Protein AF-A0A2A3D720-F1 (afdb_monomer)

Solvent-accessible surface area (backbone atoms only — not comparable to full-atom values): 7677 Å² total; per-residue (Å²): 139,85,83,85,81,84,77,84,79,76,81,73,60,73,82,76,40,68,69,59,56,53,52,53,55,44,66,67,45,47,62,57,52,51,52,51,52,51,49,52,52,55,47,49,53,54,50,52,33,54,51,50,52,52,50,52,52,51,53,37,53,59,48,27,68,76,34,93,46,74,70,48,18,47,52,46,32,51,52,49,52,74,70,57,49,86,75,43,95,71,57,60,73,92,78,61,84,85,80,89,73,80,80,64,95,80,59,102,60,80,95,72,92,82,88,79,88,77,135

pLDDT: mean 72.89, std 16.06, range [38.62, 97.94]

Sequence (119 aa):
MLKNRNFPAPWFRFRADAAGTSAVEFAMLAPIFMLLLLAMVAYGIYFGASHSVQQIAADAARTAIAGLNQTERQALVTDFISHDVAGYAFVDPNKLTVDAKDSTASDRSPPGFRLTPVP

Radius of gyration: 31.66 Å; Cα contacts (8 Å, |Δi|>4): 35; chains: 1; bounding box: 64×27×103 Å

Foldseek 3Di:
DDDDDDDDDPVPPLVPDVVNVVVVVCVVCVVVVVVVVVVVVVVCLVVLQVVLVVVLVVVLVVQLVPAPDPVSSVVRSVVCLVPPVVPRPRDDSVPDDDDDDDPPPPDPDPDDDDDDDDD

Structure (mmCIF, N/CA/C/O backbone):
data_AF-A0A2A3D720-F1
#
_entry.id   AF-A0A2A3D720-F1
#
loop_
_atom_site.group_PDB
_atom_site.id
_atom_site.type_symbol
_atom_site.label_atom_id
_atom_site.label_alt_id
_atom_site.label_comp_id
_atom_site.label_asym_id
_atom_site.label_entity_id
_atom_site.label_seq_id
_atom_site.pdbx_PDB_ins_code
_atom_site.Cartn_x
_atom_site.Cartn_y
_atom_site.Cartn_z
_atom_site.occupancy
_atom_site.B_iso_or_equiv
_atom_site.auth_seq_id
_atom_site.auth_comp_id
_atom_site.auth_asym_id
_atom_site.auth_atom_id
_a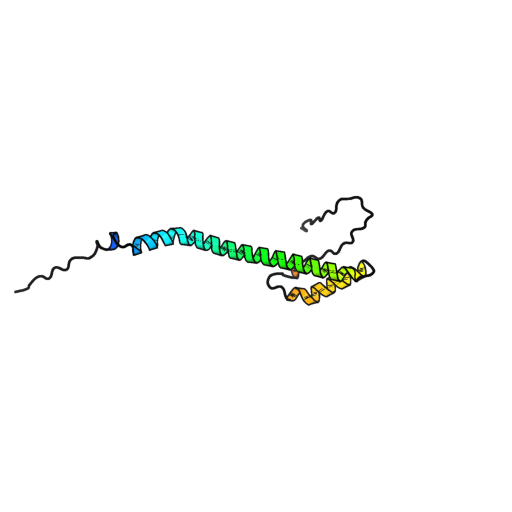tom_site.pdbx_PDB_model_num
ATOM 1 N N . MET A 1 1 ? 40.551 -14.822 -65.942 1.00 42.19 1 MET A N 1
ATOM 2 C CA . MET A 1 1 ? 40.537 -13.383 -65.596 1.00 42.19 1 MET A CA 1
ATOM 3 C C . MET A 1 1 ? 39.59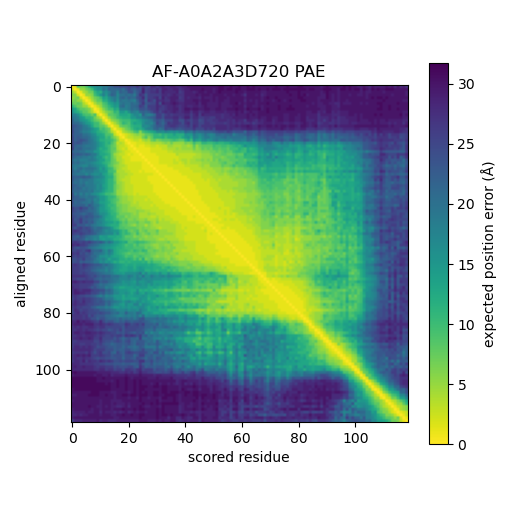2 -13.189 -64.411 1.00 42.19 1 MET A C 1
ATOM 5 O O . MET A 1 1 ? 38.393 -13.073 -64.614 1.00 42.19 1 MET A O 1
ATOM 9 N N . LEU A 1 2 ? 40.100 -13.284 -63.176 1.00 53.75 2 LEU A N 1
ATOM 10 C CA . LEU A 1 2 ? 39.299 -13.191 -61.945 1.00 53.75 2 LEU A CA 1
ATOM 11 C C . LEU A 1 2 ? 39.540 -11.818 -61.305 1.00 53.75 2 LEU A C 1
ATOM 13 O O . LEU A 1 2 ? 40.660 -11.506 -60.910 1.00 53.75 2 LEU A O 1
ATOM 17 N N . LYS A 1 3 ? 38.502 -10.974 -61.267 1.00 63.47 3 LYS A N 1
ATOM 18 C CA . LYS A 1 3 ? 38.553 -9.620 -60.701 1.00 63.47 3 LYS A CA 1
ATOM 19 C C . LYS A 1 3 ? 38.199 -9.679 -59.213 1.00 63.47 3 LYS A C 1
ATOM 21 O O . LYS A 1 3 ? 37.064 -9.975 -58.848 1.00 63.47 3 LYS A O 1
ATOM 26 N N . ASN A 1 4 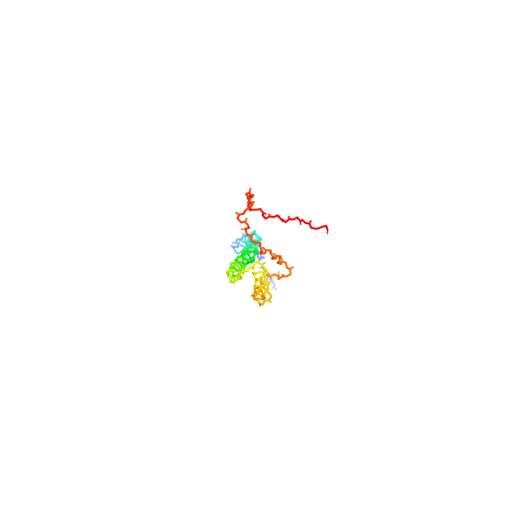? 39.204 -9.414 -58.386 1.00 63.09 4 ASN A N 1
ATOM 27 C CA . ASN A 1 4 ? 39.170 -9.385 -56.926 1.00 63.09 4 ASN A CA 1
ATOM 28 C C . ASN A 1 4 ? 38.125 -8.368 -56.419 1.00 63.09 4 ASN A C 1
ATOM 30 O O . ASN A 1 4 ? 38.238 -7.174 -56.707 1.00 63.09 4 ASN A O 1
ATOM 34 N N . ARG A 1 5 ? 37.104 -8.815 -55.677 1.00 68.06 5 ARG A N 1
ATOM 35 C CA . ARG A 1 5 ? 36.146 -7.929 -54.990 1.00 68.06 5 ARG A CA 1
ATOM 36 C C . ARG A 1 5 ? 36.661 -7.668 -53.574 1.00 68.06 5 ARG A C 1
ATOM 38 O O . ARG A 1 5 ? 36.549 -8.534 -52.715 1.00 68.06 5 ARG A O 1
ATOM 45 N N . ASN A 1 6 ? 37.217 -6.482 -53.337 1.00 64.75 6 ASN A N 1
ATOM 46 C CA . ASN A 1 6 ? 37.575 -6.027 -51.993 1.00 64.75 6 ASN A CA 1
ATOM 47 C C . ASN A 1 6 ? 36.313 -5.495 -51.296 1.00 64.75 6 ASN A C 1
ATOM 49 O O . ASN A 1 6 ? 35.791 -4.451 -51.683 1.00 64.75 6 ASN A O 1
ATOM 53 N N . PHE A 1 7 ? 35.825 -6.204 -50.279 1.00 67.06 7 PHE A N 1
ATOM 54 C CA . PHE A 1 7 ? 34.801 -5.696 -49.365 1.00 67.06 7 PHE A CA 1
ATOM 55 C C . PHE A 1 7 ? 35.493 -4.970 -48.199 1.00 67.06 7 PHE A C 1
ATOM 57 O O . PHE A 1 7 ? 36.244 -5.617 -47.467 1.00 67.06 7 PHE A O 1
ATOM 64 N N . PRO A 1 8 ? 35.293 -3.654 -47.997 1.00 63.41 8 PRO A N 1
ATOM 65 C CA . PRO A 1 8 ? 35.810 -2.983 -46.810 1.00 63.41 8 PRO A CA 1
ATOM 66 C C . PRO A 1 8 ? 34.986 -3.391 -45.577 1.00 63.41 8 PRO A C 1
ATOM 68 O O . PRO A 1 8 ? 33.763 -3.258 -45.561 1.00 63.41 8 PRO A O 1
ATOM 71 N N . ALA A 1 9 ? 35.657 -3.898 -44.541 1.00 66.88 9 ALA A N 1
ATOM 72 C CA . ALA A 1 9 ? 35.046 -4.265 -43.264 1.00 66.88 9 ALA A CA 1
ATOM 73 C C . ALA A 1 9 ? 34.481 -3.021 -42.534 1.00 66.88 9 ALA A C 1
ATOM 75 O O . ALA A 1 9 ? 35.196 -2.025 -42.398 1.00 66.88 9 ALA A O 1
ATOM 76 N N . PRO A 1 10 ? 33.237 -3.044 -42.008 1.00 60.34 10 PRO A N 1
ATOM 77 C CA . PRO A 1 10 ? 32.578 -1.863 -41.442 1.00 60.34 10 PRO A CA 1
ATOM 78 C C . PRO A 1 10 ? 32.868 -1.665 -39.943 1.00 60.34 10 PRO A C 1
ATOM 80 O O . PRO A 1 10 ? 32.024 -1.168 -39.200 1.00 60.34 10 PRO A O 1
ATOM 83 N N . TRP A 1 11 ? 34.050 -2.053 -39.461 1.00 59.91 11 TRP A N 1
ATOM 84 C CA . TRP A 1 11 ? 34.337 -2.117 -38.018 1.00 59.91 11 TRP A CA 1
ATOM 85 C C . TRP A 1 11 ? 34.514 -0.745 -37.342 1.00 59.91 11 TRP A C 1
ATOM 87 O O . TRP A 1 11 ? 34.547 -0.663 -36.120 1.00 59.91 11 TRP A O 1
ATOM 97 N N . PHE A 1 12 ? 34.560 0.348 -38.110 1.00 57.91 12 PHE A N 1
ATOM 98 C CA . PHE A 1 12 ? 34.714 1.708 -37.576 1.00 57.91 12 PHE A CA 1
ATOM 99 C C . PHE A 1 12 ? 33.402 2.483 -37.374 1.00 57.91 12 PHE A C 1
ATOM 101 O O . PHE A 1 12 ? 33.440 3.572 -36.803 1.00 57.91 12 PHE A O 1
ATOM 108 N N . ARG A 1 13 ? 32.236 1.955 -37.783 1.00 57.41 13 ARG A N 1
ATOM 109 C CA . ARG A 1 13 ? 30.962 2.699 -37.660 1.00 57.41 13 ARG A CA 1
ATOM 110 C C . ARG A 1 13 ? 30.363 2.705 -36.249 1.00 57.41 13 ARG A C 1
ATOM 112 O O . ARG A 1 13 ? 29.575 3.589 -35.954 1.00 57.41 13 ARG A O 1
ATOM 119 N N . PHE A 1 14 ? 30.803 1.816 -35.357 1.00 58.50 14 PHE A N 1
ATOM 120 C CA . PHE A 1 14 ? 30.322 1.773 -33.968 1.00 58.50 14 PHE A CA 1
ATOM 121 C C . PHE A 1 14 ? 30.811 2.936 -33.089 1.00 58.50 14 PHE A C 1
ATOM 123 O O . PHE A 1 14 ? 30.219 3.203 -32.052 1.00 58.50 14 PHE A O 1
ATOM 130 N N . ARG A 1 15 ? 31.882 3.647 -33.474 1.00 59.06 15 ARG A N 1
ATOM 131 C CA . ARG A 1 15 ? 32.485 4.704 -32.635 1.00 59.06 15 ARG A CA 1
ATOM 132 C C . ARG A 1 15 ? 31.836 6.086 -32.772 1.00 59.06 15 ARG A C 1
ATOM 134 O O . ARG A 1 15 ? 32.193 6.972 -32.006 1.00 59.06 15 ARG A O 1
ATOM 141 N N . ALA A 1 16 ? 30.934 6.280 -33.732 1.00 61.88 16 ALA A N 1
ATOM 142 C CA . ALA A 1 16 ? 30.306 7.576 -34.019 1.00 61.88 16 ALA A CA 1
ATOM 143 C C . ALA A 1 16 ? 28.771 7.539 -33.917 1.00 61.88 16 ALA A C 1
ATOM 145 O O . ALA A 1 16 ? 28.105 8.474 -34.355 1.00 61.88 16 ALA A O 1
ATOM 146 N N . ASP A 1 17 ? 28.211 6.450 -33.387 1.00 69.25 17 ASP A N 1
ATOM 147 C CA . ASP A 1 17 ? 26.771 6.223 -33.384 1.00 69.25 17 ASP A CA 1
ATOM 148 C C . ASP A 1 17 ? 26.142 6.749 -32.087 1.00 69.25 17 ASP A C 1
ATOM 150 O O . ASP A 1 17 ? 26.400 6.228 -31.000 1.00 69.25 17 ASP A O 1
ATOM 154 N N . ALA A 1 18 ? 25.310 7.790 -32.193 1.00 70.62 18 ALA A N 1
ATOM 155 C CA . ALA A 1 18 ? 24.655 8.434 -31.049 1.00 70.62 18 ALA A CA 1
ATOM 156 C C . ALA A 1 18 ? 23.785 7.454 -30.240 1.00 70.62 18 ALA A C 1
ATOM 158 O O . ALA A 1 18 ? 23.683 7.571 -29.020 1.00 70.62 18 ALA A O 1
ATOM 159 N N . ALA A 1 19 ? 23.229 6.436 -30.906 1.00 73.69 19 ALA A N 1
ATOM 160 C CA . ALA A 1 19 ? 22.464 5.371 -30.264 1.00 73.69 19 ALA A CA 1
ATOM 161 C C . ALA A 1 19 ? 23.302 4.554 -29.260 1.00 73.69 19 ALA A C 1
ATOM 163 O O . ALA A 1 19 ? 22.781 4.130 -28.228 1.00 73.69 19 ALA A O 1
ATOM 164 N N . GLY A 1 20 ? 24.601 4.362 -29.527 1.00 77.31 20 GLY A N 1
ATOM 165 C CA . GLY A 1 20 ? 25.512 3.666 -28.615 1.00 77.31 20 GLY A CA 1
ATOM 166 C C . GLY A 1 20 ? 25.783 4.466 -27.340 1.00 77.31 20 GLY A C 1
ATOM 167 O O . GLY A 1 20 ? 25.784 3.902 -26.249 1.00 77.31 20 GLY A O 1
ATOM 168 N N . THR A 1 21 ? 25.935 5.786 -27.463 1.00 84.69 21 THR A N 1
ATOM 169 C CA . THR A 1 21 ? 26.118 6.691 -26.318 1.00 84.69 21 THR A CA 1
ATOM 170 C C . THR A 1 21 ? 24.880 6.717 -25.421 1.00 84.69 21 THR A C 1
ATOM 172 O O . THR A 1 21 ? 25.002 6.501 -24.215 1.00 84.69 21 THR A O 1
ATOM 175 N N . SER A 1 22 ? 23.680 6.864 -25.996 1.00 84.62 22 SER A N 1
ATOM 176 C CA . SER A 1 22 ? 22.432 6.871 -25.218 1.00 84.62 22 SER A CA 1
ATOM 177 C C . SER A 1 22 ? 22.153 5.541 -24.507 1.00 84.62 22 SER A C 1
ATOM 179 O O . SER A 1 22 ? 21.599 5.536 -23.409 1.00 84.62 22 SER A O 1
ATOM 181 N N . ALA A 1 23 ? 22.563 4.404 -25.084 1.00 88.25 23 ALA A N 1
ATOM 182 C CA . ALA A 1 23 ? 22.432 3.100 -24.430 1.00 88.25 23 ALA A CA 1
ATOM 183 C C . ALA A 1 23 ? 23.284 2.999 -23.151 1.00 88.25 23 ALA A C 1
ATOM 185 O O . ALA A 1 23 ? 22.833 2.442 -22.150 1.00 88.25 23 ALA A O 1
ATOM 186 N N . VAL A 1 24 ? 24.496 3.564 -23.164 1.00 89.75 24 VAL A N 1
ATOM 187 C CA . VAL A 1 24 ? 25.390 3.589 -21.995 1.00 89.75 24 VAL A CA 1
ATOM 188 C C . VAL A 1 24 ? 24.873 4.552 -20.925 1.00 89.75 24 VAL A C 1
ATOM 190 O O . VAL A 1 24 ? 24.847 4.199 -19.747 1.00 89.75 24 VAL A O 1
ATOM 193 N N . GLU A 1 25 ? 24.399 5.736 -21.319 1.00 90.56 25 GLU A N 1
ATOM 194 C CA . GLU A 1 25 ? 23.770 6.697 -20.402 1.00 90.56 25 GLU A CA 1
ATOM 195 C C . GLU A 1 25 ? 22.541 6.093 -19.710 1.00 90.56 25 GLU A C 1
ATOM 197 O O . GLU A 1 25 ? 22.410 6.167 -18.485 1.00 90.56 25 GLU A O 1
ATOM 202 N N . PHE A 1 26 ? 21.677 5.415 -20.474 1.00 91.62 26 PHE A N 1
ATOM 203 C CA . PHE A 1 26 ? 20.526 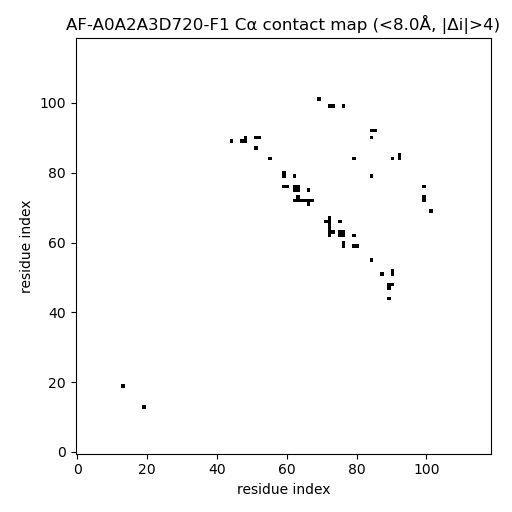4.712 -19.917 1.00 91.62 26 PHE A CA 1
ATOM 204 C C . PHE A 1 26 ? 20.948 3.576 -18.985 1.00 91.62 26 PHE A C 1
ATOM 206 O O . PHE A 1 26 ? 20.381 3.454 -17.906 1.00 91.62 26 PHE A O 1
ATOM 213 N N . ALA A 1 27 ? 21.959 2.777 -19.334 1.00 94.38 27 ALA A N 1
ATOM 214 C CA . ALA A 1 27 ? 22.423 1.682 -18.479 1.00 94.38 27 ALA A CA 1
ATOM 215 C C . ALA A 1 27 ? 22.944 2.164 -17.111 1.00 94.38 27 ALA A C 1
ATOM 217 O O . ALA A 1 27 ? 22.813 1.444 -16.121 1.00 94.38 27 ALA A O 1
ATOM 218 N N . MET A 1 28 ? 23.487 3.384 -17.038 1.00 93.56 28 MET A N 1
ATOM 219 C CA . MET A 1 28 ? 23.907 3.999 -15.774 1.00 93.56 28 MET A CA 1
ATOM 220 C C . MET A 1 28 ? 22.730 4.576 -14.974 1.00 93.56 28 MET A C 1
ATOM 222 O O . MET A 1 28 ? 22.709 4.460 -13.749 1.00 93.56 28 MET A O 1
ATOM 226 N N . LEU A 1 29 ? 21.739 5.178 -15.640 1.00 95.38 29 LEU A N 1
ATOM 227 C CA . LEU A 1 29 ? 20.599 5.829 -14.978 1.00 95.38 29 LEU A CA 1
ATOM 228 C C . LEU A 1 29 ? 19.462 4.866 -14.613 1.00 95.38 29 LEU A C 1
ATOM 230 O O . LEU A 1 29 ? 18.834 5.024 -13.566 1.00 95.38 29 LEU A O 1
ATOM 234 N N . ALA A 1 30 ? 19.208 3.859 -15.447 1.00 95.62 30 ALA A N 1
ATOM 235 C CA . ALA A 1 30 ? 18.168 2.851 -15.267 1.00 95.62 30 ALA A CA 1
ATOM 236 C C . ALA A 1 30 ? 18.164 2.192 -13.876 1.00 95.62 30 ALA A C 1
ATOM 238 O O . ALA A 1 30 ? 17.081 2.106 -13.298 1.00 95.62 30 ALA A O 1
ATOM 239 N N . PRO A 1 31 ? 19.299 1.760 -13.282 1.00 95.06 31 PRO A N 1
ATOM 240 C CA . PRO A 1 31 ? 19.275 1.165 -11.944 1.00 95.06 31 PRO A CA 1
ATOM 241 C C . PRO A 1 31 ? 18.786 2.146 -10.870 1.00 95.06 31 PRO A C 1
ATOM 243 O O . PRO A 1 31 ? 17.974 1.771 -10.029 1.00 95.06 31 PRO A O 1
ATOM 246 N N . ILE A 1 32 ? 19.211 3.413 -10.918 1.00 97.06 32 ILE A N 1
ATOM 247 C CA . ILE A 1 32 ? 18.762 4.444 -9.967 1.00 97.06 32 ILE A CA 1
ATOM 248 C C . ILE A 1 32 ? 17.283 4.761 -10.194 1.00 97.06 32 ILE A C 1
ATOM 250 O O . ILE A 1 32 ? 16.512 4.841 -9.241 1.00 97.06 32 ILE A O 1
ATOM 254 N N . PHE A 1 33 ? 16.868 4.893 -11.452 1.00 96.81 33 PHE A N 1
ATOM 255 C CA . PHE A 1 33 ? 15.471 5.117 -11.806 1.00 96.81 33 PHE A CA 1
ATOM 256 C C . PHE A 1 33 ? 14.564 3.988 -11.297 1.00 96.81 33 PHE A C 1
ATOM 258 O O . PHE A 1 33 ? 13.536 4.256 -10.679 1.00 96.81 33 PHE A O 1
ATOM 265 N N . MET A 1 34 ? 14.974 2.730 -11.478 1.00 97.44 34 MET A N 1
ATOM 266 C CA . MET A 1 34 ? 14.243 1.574 -10.957 1.00 97.44 34 MET A CA 1
ATOM 267 C C . MET A 1 34 ? 14.172 1.585 -9.428 1.00 97.44 34 MET A C 1
ATOM 269 O O . MET A 1 34 ? 13.105 1.332 -8.876 1.00 97.44 34 MET A O 1
ATOM 273 N N . LEU A 1 35 ? 15.260 1.936 -8.734 1.00 97.69 35 LEU A N 1
ATOM 274 C CA . LEU A 1 35 ? 15.244 2.093 -7.276 1.00 97.69 35 LEU A CA 1
ATOM 275 C C . LEU A 1 35 ? 14.258 3.177 -6.823 1.00 97.69 35 LEU A C 1
ATOM 277 O O . LEU A 1 35 ? 13.513 2.955 -5.871 1.00 97.69 35 LEU A O 1
ATOM 281 N N . LEU A 1 36 ? 14.212 4.319 -7.512 1.00 97.69 36 LEU A N 1
ATOM 282 C CA . LEU A 1 36 ? 13.270 5.398 -7.205 1.00 97.69 36 LEU A CA 1
ATOM 283 C C . LEU A 1 36 ? 11.816 4.978 -7.449 1.00 97.69 36 LEU A C 1
ATOM 285 O O . LEU A 1 36 ? 10.956 5.267 -6.620 1.00 97.69 36 LEU A O 1
ATOM 289 N N . LEU A 1 37 ? 11.538 4.260 -8.541 1.00 97.94 37 LEU A N 1
ATOM 290 C CA . LEU A 1 37 ? 10.205 3.712 -8.804 1.00 97.94 37 LEU A CA 1
ATOM 291 C C . LEU A 1 37 ? 9.778 2.721 -7.719 1.00 97.94 37 LEU A C 1
ATOM 293 O O . LEU A 1 37 ? 8.672 2.825 -7.191 1.00 97.94 37 LEU A O 1
ATOM 297 N N . LEU A 1 38 ? 10.659 1.788 -7.353 1.00 97.38 38 LEU A N 1
ATOM 298 C CA . LEU A 1 38 ? 10.391 0.816 -6.292 1.00 97.38 38 LEU A CA 1
ATOM 299 C C . LEU A 1 38 ? 10.163 1.509 -4.945 1.00 97.38 38 LEU A C 1
ATOM 301 O O . LEU A 1 38 ? 9.231 1.153 -4.227 1.00 97.38 38 LEU A O 1
ATOM 305 N N . ALA A 1 39 ? 10.960 2.531 -4.623 1.00 96.69 39 ALA A N 1
ATOM 306 C CA . ALA A 1 39 ? 10.786 3.333 -3.417 1.00 96.69 39 ALA A CA 1
ATOM 307 C C . ALA A 1 39 ? 9.442 4.075 -3.409 1.00 96.69 39 ALA A C 1
ATOM 309 O O . ALA A 1 39 ? 8.756 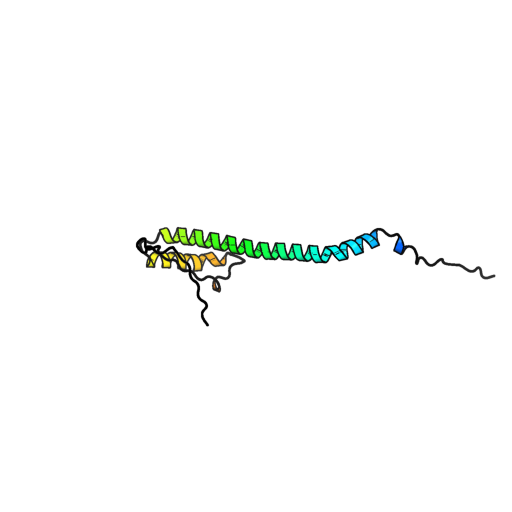4.066 -2.392 1.00 96.69 39 ALA A O 1
ATOM 310 N N . MET A 1 40 ? 9.033 4.660 -4.539 1.00 96.50 40 MET A N 1
ATOM 311 C CA . MET A 1 40 ? 7.734 5.325 -4.685 1.00 96.50 40 MET A CA 1
ATOM 312 C C . MET A 1 40 ? 6.575 4.350 -4.445 1.00 96.50 40 MET A C 1
ATOM 314 O O . MET A 1 40 ? 5.635 4.679 -3.726 1.00 96.50 40 MET A O 1
ATOM 318 N N . VAL A 1 41 ? 6.659 3.133 -4.995 1.00 95.94 41 VAL A N 1
ATOM 319 C CA . VAL A 1 41 ? 5.653 2.079 -4.783 1.00 95.94 41 VAL A CA 1
ATOM 320 C C . VAL A 1 41 ? 5.620 1.641 -3.320 1.00 95.94 41 VAL A C 1
ATOM 322 O O . VAL A 1 41 ? 4.554 1.638 -2.709 1.00 95.94 41 VAL A O 1
ATOM 325 N N . ALA A 1 42 ? 6.775 1.314 -2.734 1.00 91.31 42 ALA A N 1
ATOM 326 C CA . ALA A 1 42 ? 6.866 0.892 -1.337 1.00 91.31 42 ALA A CA 1
ATOM 327 C C . ALA A 1 42 ? 6.344 1.976 -0.380 1.00 91.31 42 ALA A C 1
ATOM 329 O O . ALA A 1 42 ? 5.574 1.687 0.537 1.00 91.31 42 ALA A O 1
ATOM 330 N N . TYR A 1 43 ? 6.712 3.234 -0.629 1.00 91.31 43 TYR A N 1
ATOM 331 C CA . TYR A 1 43 ? 6.220 4.371 0.138 1.00 91.31 43 TYR A CA 1
ATOM 332 C C . TYR A 1 43 ? 4.717 4.584 -0.056 1.00 91.31 43 TYR A C 1
ATOM 334 O O . TYR A 1 43 ? 4.014 4.830 0.919 1.00 91.31 43 TYR A O 1
ATOM 342 N N . GLY A 1 44 ? 4.203 4.432 -1.279 1.00 88.75 44 GLY A N 1
ATOM 343 C CA . GLY A 1 44 ? 2.770 4.504 -1.567 1.00 88.75 44 GLY A CA 1
ATOM 344 C C . GLY A 1 44 ? 1.963 3.464 -0.790 1.00 88.75 44 GLY A C 1
ATOM 345 O O . GLY A 1 44 ? 0.932 3.803 -0.213 1.00 88.75 44 GLY A O 1
ATOM 346 N N . ILE A 1 45 ? 2.465 2.228 -0.697 1.00 86.69 45 ILE A N 1
ATOM 347 C CA . ILE A 1 45 ? 1.851 1.166 0.117 1.00 86.69 45 ILE A CA 1
ATOM 348 C C . ILE A 1 45 ? 1.857 1.558 1.599 1.00 86.69 45 ILE A C 1
ATOM 350 O O . ILE A 1 45 ? 0.815 1.510 2.253 1.00 86.69 45 ILE A O 1
ATOM 354 N N . TYR A 1 46 ? 3.007 1.991 2.126 1.00 81.62 46 TYR A N 1
ATOM 355 C CA . TYR A 1 46 ? 3.129 2.413 3.525 1.00 81.62 46 TYR A CA 1
ATOM 356 C C . TYR A 1 46 ? 2.193 3.583 3.866 1.00 81.62 46 TYR A C 1
ATOM 358 O O . TYR A 1 46 ? 1.475 3.550 4.869 1.00 81.62 46 TYR A O 1
ATOM 366 N N . PHE A 1 47 ? 2.179 4.616 3.023 1.00 84.81 47 PHE A N 1
ATOM 367 C CA . PHE A 1 47 ? 1.342 5.797 3.201 1.00 84.81 47 PHE A CA 1
ATOM 368 C C . PHE A 1 47 ? -0.149 5.454 3.085 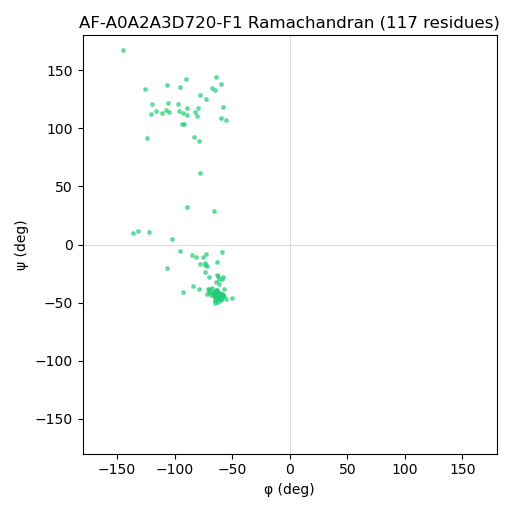1.00 84.81 47 PHE A C 1
ATOM 370 O O . PHE A 1 47 ? -0.938 5.880 3.927 1.00 84.81 47 PHE A O 1
ATOM 377 N N . GLY A 1 48 ? -0.533 4.630 2.104 1.00 84.25 48 GLY A N 1
ATOM 378 C CA . GLY A 1 48 ? -1.913 4.177 1.917 1.00 84.25 48 GLY A CA 1
ATOM 379 C C . GLY A 1 48 ? -2.437 3.356 3.097 1.00 84.25 48 GLY A C 1
ATOM 380 O O . GLY A 1 48 ? -3.544 3.609 3.580 1.00 84.25 48 GLY A O 1
ATOM 381 N N . ALA A 1 49 ? -1.626 2.432 3.621 1.00 82.50 49 ALA A N 1
ATOM 382 C CA . ALA A 1 49 ? -1.961 1.683 4.832 1.00 82.50 49 ALA A CA 1
ATOM 383 C C . ALA A 1 49 ? -2.091 2.613 6.050 1.00 82.50 49 ALA A C 1
ATOM 385 O O . ALA A 1 49 ? -3.080 2.544 6.776 1.00 82.50 49 ALA A O 1
ATOM 386 N N . SER A 1 50 ? -1.141 3.536 6.237 1.00 80.25 50 SER A N 1
ATOM 387 C CA . SER A 1 50 ? -1.167 4.502 7.347 1.00 80.25 50 SER A CA 1
ATOM 388 C C . SER A 1 50 ? -2.424 5.372 7.325 1.00 80.25 50 SER A C 1
ATOM 390 O O . SER A 1 50 ? -3.046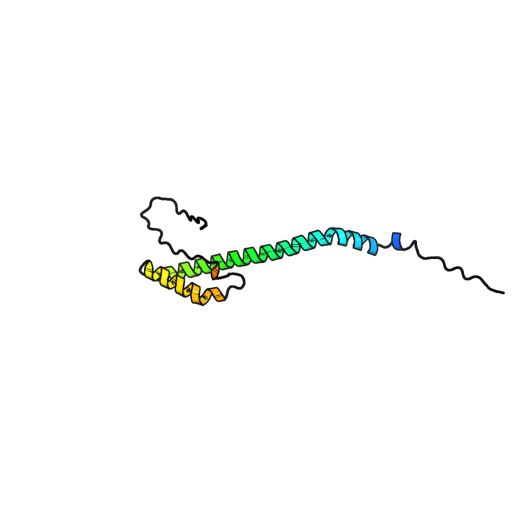 5.587 8.365 1.00 80.25 50 SER A O 1
ATOM 392 N N . HIS A 1 51 ? -2.824 5.848 6.144 1.00 85.62 51 HIS A N 1
ATOM 393 C CA . HIS A 1 51 ? -4.042 6.635 5.992 1.00 85.62 51 HIS A CA 1
ATOM 394 C C . HIS A 1 51 ? -5.299 5.801 6.271 1.00 85.62 51 HIS A C 1
ATOM 396 O O . HIS A 1 51 ? -6.171 6.246 7.012 1.00 85.62 51 HIS A O 1
ATOM 402 N N . SER A 1 52 ? -5.349 4.563 5.768 1.00 83.44 52 SER A N 1
ATOM 403 C CA . SER A 1 52 ? -6.459 3.634 6.0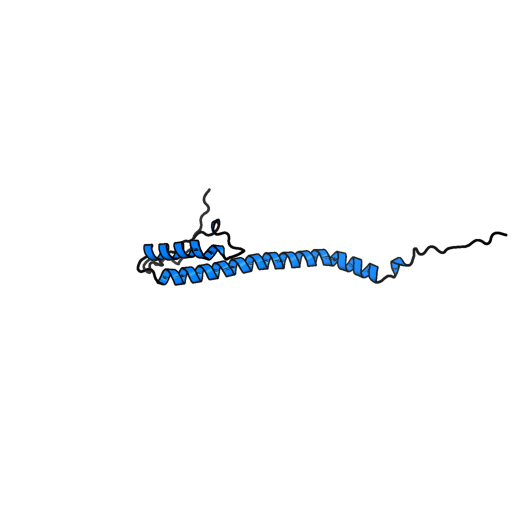29 1.00 83.44 52 SER A CA 1
ATOM 404 C C . SER A 1 52 ? -6.634 3.374 7.528 1.00 83.44 52 SER A C 1
ATOM 406 O O . SER A 1 52 ? -7.745 3.449 8.043 1.00 83.44 52 SER A O 1
ATOM 408 N N . VAL A 1 53 ? -5.536 3.151 8.261 1.00 80.50 53 VAL A N 1
ATOM 409 C CA . VAL A 1 53 ? -5.567 2.957 9.722 1.00 80.50 53 VAL A CA 1
ATOM 410 C C . VAL A 1 53 ? -6.090 4.200 10.445 1.00 80.50 53 VAL A C 1
ATOM 412 O O . VAL A 1 53 ? -6.883 4.075 11.376 1.00 80.50 53 VAL A O 1
ATOM 415 N N . GLN A 1 54 ? -5.692 5.400 10.014 1.00 85.56 54 GLN A N 1
ATOM 416 C CA . GLN A 1 54 ? -6.212 6.648 10.585 1.00 85.56 54 GLN A CA 1
ATOM 417 C C . GLN A 1 54 ? -7.720 6.800 10.349 1.00 85.56 54 GLN A C 1
ATOM 419 O O . GLN A 1 54 ? -8.431 7.229 11.257 1.00 85.56 54 GLN A O 1
ATOM 424 N N . GLN A 1 55 ? -8.214 6.422 9.166 1.00 86.88 55 GLN A N 1
ATOM 425 C CA . GLN A 1 55 ? -9.647 6.425 8.860 1.00 86.88 55 GLN A CA 1
ATOM 426 C C . GLN A 1 55 ? -10.411 5.415 9.728 1.00 86.88 55 GLN A C 1
ATOM 428 O O . GLN A 1 55 ? -11.381 5.800 10.374 1.00 86.88 55 GLN A O 1
ATOM 433 N N . ILE A 1 56 ? -9.924 4.172 9.839 1.00 81.69 56 ILE A N 1
ATOM 434 C CA . ILE A 1 56 ? -10.518 3.139 10.708 1.00 81.69 56 ILE A CA 1
ATOM 435 C C . ILE A 1 56 ? -10.569 3.620 12.162 1.00 81.69 56 ILE A C 1
ATOM 437 O O . ILE A 1 56 ? -11.592 3.474 12.825 1.00 81.69 56 ILE A O 1
ATOM 441 N N . ALA A 1 57 ? -9.490 4.226 12.667 1.00 79.62 57 ALA A N 1
ATOM 442 C CA . ALA A 1 57 ? -9.453 4.763 14.025 1.00 79.62 57 ALA A CA 1
ATOM 443 C C . ALA A 1 57 ? -10.473 5.896 14.229 1.00 79.62 57 ALA A C 1
ATOM 445 O O . ALA A 1 57 ? -11.113 5.962 15.278 1.00 79.62 57 ALA A O 1
ATOM 446 N N . ALA A 1 58 ? -10.649 6.771 13.234 1.00 86.38 58 ALA A N 1
ATOM 447 C CA . ALA A 1 58 ? -11.635 7.845 13.286 1.00 86.38 58 ALA A CA 1
ATOM 448 C C . ALA A 1 58 ? -13.078 7.309 13.294 1.00 86.38 58 ALA A C 1
ATOM 450 O O . ALA A 1 58 ? -13.892 7.764 14.102 1.00 86.38 58 ALA A O 1
ATOM 451 N N . ASP A 1 59 ? -13.387 6.322 12.452 1.00 84.38 59 ASP A N 1
ATOM 452 C CA . ASP A 1 59 ? -14.719 5.710 12.391 1.00 84.38 59 ASP A CA 1
ATOM 453 C C . ASP A 1 59 ? -15.016 4.849 13.626 1.00 84.38 59 ASP A C 1
ATOM 455 O O . ASP A 1 59 ? -16.113 4.927 14.187 1.00 84.38 59 ASP A O 1
ATOM 459 N N . ALA A 1 60 ? -14.023 4.121 14.142 1.00 81.31 60 ALA A N 1
ATOM 460 C CA . ALA A 1 60 ? -14.122 3.419 15.418 1.00 81.31 60 ALA A CA 1
ATOM 461 C C . ALA A 1 60 ? -14.378 4.396 16.577 1.00 81.31 60 ALA A C 1
ATOM 463 O O . ALA A 1 60 ? -15.270 4.169 17.394 1.00 81.31 60 ALA A O 1
ATOM 464 N N . ALA A 1 61 ? -13.655 5.521 16.634 1.00 83.62 61 ALA A N 1
ATOM 465 C CA . ALA A 1 61 ? -13.871 6.547 17.653 1.00 83.62 61 ALA A CA 1
ATOM 466 C C . ALA A 1 61 ? -15.275 7.161 17.557 1.00 83.62 61 ALA A C 1
ATOM 468 O O . ALA A 1 61 ? -15.945 7.316 18.577 1.00 83.62 61 ALA A O 1
ATOM 469 N N . ARG A 1 62 ? -15.753 7.461 16.341 1.00 84.31 62 ARG A N 1
ATOM 470 C CA . ARG A 1 62 ? -17.128 7.934 16.114 1.00 84.31 62 ARG A CA 1
ATOM 471 C C . ARG A 1 62 ? -18.158 6.912 16.600 1.00 84.31 62 ARG A C 1
ATOM 473 O O . ARG A 1 62 ? -19.122 7.297 17.256 1.00 84.31 62 ARG A O 1
ATOM 480 N N . THR A 1 63 ? -17.942 5.634 16.309 1.00 84.94 63 THR A N 1
ATOM 481 C CA . THR A 1 63 ? -18.822 4.530 16.719 1.00 84.94 63 THR A CA 1
ATOM 482 C C . THR A 1 63 ? -18.850 4.366 18.240 1.00 84.94 63 THR A C 1
ATOM 484 O O . THR A 1 63 ? -19.916 4.210 18.836 1.00 84.94 63 THR A O 1
ATOM 487 N N . ALA A 1 64 ? -17.699 4.519 18.898 1.00 82.12 64 ALA A N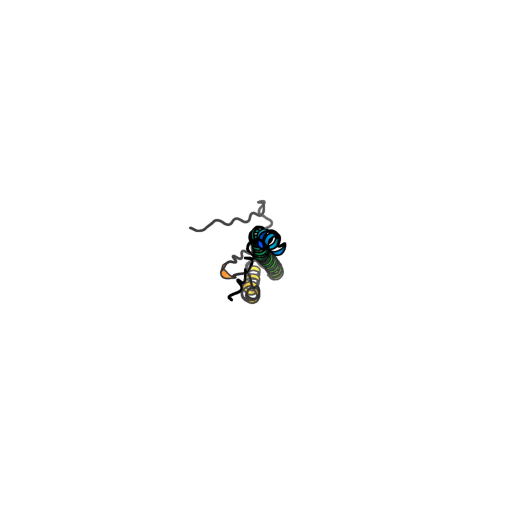 1
ATOM 488 C CA . ALA A 1 64 ? -17.587 4.451 20.351 1.00 82.12 64 ALA A CA 1
ATOM 489 C C . ALA A 1 64 ? -18.381 5.550 21.084 1.00 82.12 64 ALA A C 1
ATOM 491 O O . ALA A 1 64 ? -18.783 5.337 22.224 1.00 82.12 64 ALA A O 1
ATOM 492 N N . ILE A 1 65 ? -18.645 6.714 20.471 1.00 85.00 65 ILE A N 1
ATOM 493 C CA . ILE A 1 65 ? -19.399 7.808 21.123 1.00 85.00 65 ILE A CA 1
ATOM 494 C C . ILE A 1 65 ? -20.834 7.385 21.480 1.00 85.00 65 ILE A C 1
ATOM 496 O O . ILE A 1 65 ? -21.400 7.902 22.441 1.00 85.00 65 ILE A O 1
ATOM 500 N N . ALA A 1 66 ? -21.419 6.431 20.751 1.00 85.62 66 ALA A N 1
ATOM 501 C CA . ALA A 1 66 ? -22.782 5.969 21.002 1.00 85.62 66 ALA A CA 1
ATOM 502 C C . ALA A 1 66 ? -22.921 5.094 22.266 1.00 85.62 66 ALA A C 1
ATOM 504 O O . ALA A 1 66 ? -24.033 4.923 22.764 1.00 85.62 66 ALA A O 1
ATOM 505 N N . GLY A 1 67 ? -21.822 4.543 22.797 1.00 83.88 67 GLY A N 1
ATOM 506 C CA . GLY A 1 67 ? -21.864 3.666 23.968 1.00 83.88 67 GLY A CA 1
ATOM 507 C C . GLY A 1 67 ? -22.020 4.441 25.279 1.00 83.88 67 GLY A C 1
ATOM 508 O O . GLY A 1 67 ? -21.236 5.349 25.581 1.00 83.88 67 GLY A O 1
ATOM 509 N N . LEU A 1 68 ? -22.996 4.038 26.098 1.00 81.00 68 LEU A N 1
ATOM 510 C CA . LEU A 1 68 ? -23.328 4.706 27.363 1.00 81.00 68 LEU A CA 1
ATOM 511 C C . LEU A 1 68 ? -22.291 4.439 28.463 1.00 81.00 68 LEU A C 1
ATOM 513 O O . LEU A 1 68 ? -22.143 5.231 29.393 1.00 81.00 68 LEU A O 1
ATOM 517 N N . ASN A 1 69 ? -21.554 3.333 28.359 1.00 82.88 69 ASN A N 1
ATOM 518 C CA . ASN A 1 69 ? -20.494 2.940 29.283 1.00 82.88 69 ASN A CA 1
ATOM 519 C C . ASN A 1 69 ? -19.342 2.241 28.540 1.00 82.88 69 ASN A C 1
ATOM 521 O O . ASN A 1 69 ? -19.477 1.848 27.384 1.00 82.88 69 ASN A O 1
ATOM 525 N N . GLN A 1 70 ? -18.204 2.072 29.215 1.00 75.38 70 GLN A N 1
ATOM 526 C CA . GLN A 1 70 ? -16.968 1.553 28.621 1.00 75.38 70 GLN A CA 1
ATOM 527 C C . GLN A 1 70 ? -17.110 0.165 27.972 1.00 75.38 70 GLN A C 1
ATOM 529 O O . GLN A 1 70 ? -16.531 -0.076 26.914 1.00 75.38 70 GLN A O 1
ATOM 534 N N . THR A 1 71 ? -17.892 -0.733 28.573 1.00 80.31 71 THR A N 1
ATOM 535 C CA . THR A 1 71 ? -18.142 -2.077 28.032 1.00 80.31 71 THR A CA 1
ATOM 536 C C . THR A 1 71 ? -18.912 -2.003 26.717 1.00 80.31 71 THR A C 1
ATOM 538 O O . THR A 1 71 ? -18.577 -2.681 25.750 1.00 80.31 71 THR A O 1
ATOM 541 N N . GLU A 1 72 ? -19.915 -1.131 26.660 1.00 79.06 72 GLU A N 1
ATOM 542 C CA . GLU A 1 72 ? -20.744 -0.924 25.473 1.00 79.06 72 GLU A CA 1
ATOM 543 C C . GLU A 1 72 ? -19.956 -0.241 24.348 1.00 79.06 72 GLU A C 1
ATOM 545 O O . GLU A 1 72 ? -20.053 -0.640 23.191 1.00 79.06 72 GLU A O 1
ATOM 550 N N . ARG A 1 73 ? -19.077 0.711 24.691 1.00 80.69 73 ARG A N 1
ATOM 551 C CA . ARG A 1 73 ? -18.141 1.327 23.737 1.00 80.69 73 ARG A CA 1
ATOM 552 C C . ARG A 1 73 ? -17.198 0.304 23.106 1.00 80.69 73 ARG A C 1
ATOM 554 O O . ARG A 1 73 ? -16.996 0.337 21.895 1.00 80.69 73 ARG A O 1
ATOM 561 N N . GLN A 1 74 ? -16.640 -0.606 23.908 1.00 79.44 74 GLN A N 1
ATOM 562 C CA . GLN A 1 74 ? -15.784 -1.677 23.391 1.00 79.44 74 GLN A CA 1
ATOM 563 C C . GLN A 1 74 ? -16.559 -2.640 22.494 1.00 79.44 74 GLN A C 1
ATOM 565 O O . GLN A 1 74 ? -16.079 -2.944 21.408 1.00 79.44 74 GLN A O 1
ATOM 570 N N . ALA A 1 75 ? -17.766 -3.054 22.890 1.00 81.75 75 ALA A N 1
ATOM 571 C CA . ALA A 1 75 ? -18.599 -3.932 22.071 1.00 81.75 75 ALA A CA 1
ATOM 572 C C . ALA A 1 75 ? -18.907 -3.322 20.690 1.00 81.75 75 ALA A C 1
ATOM 574 O O . ALA A 1 75 ? -18.764 -4.007 19.681 1.00 81.75 75 ALA A O 1
ATOM 575 N N . LEU A 1 76 ? -19.242 -2.026 20.636 1.00 82.19 76 LEU A N 1
ATOM 576 C CA . LEU A 1 76 ? -19.521 -1.307 19.387 1.00 82.19 76 LEU A CA 1
ATOM 577 C C . LEU A 1 76 ? -18.290 -1.200 18.469 1.00 82.19 76 LEU A C 1
ATOM 579 O O . LEU A 1 76 ? -18.399 -1.387 17.260 1.00 82.19 76 LEU A O 1
ATOM 583 N N . VAL A 1 77 ? -17.106 -0.924 19.028 1.00 80.81 77 VAL A N 1
ATOM 584 C CA . VAL A 1 77 ? -15.853 -0.850 18.251 1.00 80.81 77 VAL A CA 1
ATOM 585 C C . VAL A 1 77 ? -15.416 -2.227 17.760 1.00 80.81 77 VAL A C 1
ATOM 587 O O . VAL A 1 77 ? -14.963 -2.356 16.624 1.00 80.81 77 VAL A O 1
ATOM 590 N N . THR A 1 78 ? -15.536 -3.257 18.600 1.00 78.00 78 THR A N 1
ATOM 591 C CA . THR A 1 78 ? -15.204 -4.630 18.213 1.00 78.00 78 THR A CA 1
ATOM 592 C C . THR A 1 78 ? -16.105 -5.103 17.078 1.00 78.00 78 THR A C 1
ATOM 594 O O . THR A 1 78 ? -15.572 -5.624 16.103 1.00 78.00 78 THR A O 1
ATOM 597 N N . ASP A 1 79 ? -17.416 -4.851 17.161 1.00 81.06 79 ASP A N 1
ATOM 598 C CA . ASP A 1 79 ? -18.376 -5.201 16.106 1.00 81.06 79 ASP A CA 1
ATOM 599 C C . ASP A 1 79 ? -18.042 -4.508 14.772 1.00 81.06 79 ASP A C 1
ATOM 601 O O . ASP A 1 79 ? -17.920 -5.177 13.741 1.00 81.06 79 ASP A O 1
ATOM 605 N N . PHE A 1 80 ? -17.763 -3.197 14.809 1.00 79.06 80 PHE A N 1
ATOM 606 C CA . PHE A 1 80 ? -17.324 -2.417 13.644 1.00 79.06 80 PHE A CA 1
ATOM 607 C C . PHE A 1 80 ? -16.070 -3.008 12.979 1.00 79.06 80 PHE A C 1
ATOM 609 O O . PHE A 1 80 ? -16.025 -3.199 11.764 1.00 79.06 80 PHE A O 1
ATOM 616 N N . ILE A 1 81 ? -15.054 -3.360 13.771 1.00 75.50 81 ILE A N 1
ATOM 617 C CA . ILE A 1 81 ? -13.797 -3.903 13.240 1.00 75.50 81 ILE A CA 1
ATOM 618 C C . ILE A 1 81 ? -13.996 -5.289 12.623 1.00 75.50 81 ILE A C 1
ATOM 620 O O . ILE A 1 81 ? -13.400 -5.582 11.585 1.00 75.50 81 ILE A O 1
ATOM 624 N N . SER A 1 82 ? -14.851 -6.126 13.218 1.00 73.06 82 SER A N 1
ATOM 625 C CA . SER A 1 82 ? -15.165 -7.452 12.678 1.00 73.06 82 SER A CA 1
ATOM 626 C C . SER A 1 82 ? -15.990 -7.427 11.389 1.00 73.06 82 SER A C 1
ATOM 628 O O . SER A 1 82 ? -15.849 -8.354 10.590 1.00 73.06 82 SER A O 1
ATOM 630 N N . HIS A 1 83 ? -16.810 -6.396 11.158 1.00 69.19 83 HIS A N 1
ATOM 631 C CA . HIS A 1 83 ? -17.635 -6.295 9.948 1.00 69.19 83 HIS A CA 1
ATOM 632 C C . HIS A 1 83 ? -16.977 -5.505 8.805 1.00 69.19 83 HIS A C 1
ATOM 634 O O . HIS A 1 83 ? -17.062 -5.945 7.658 1.00 69.19 83 HIS A O 1
ATOM 640 N N . ASP A 1 84 ? -16.293 -4.389 9.086 1.00 65.81 84 ASP A N 1
ATOM 641 C CA . ASP A 1 84 ? -15.936 -3.412 8.040 1.00 65.81 84 ASP A CA 1
ATOM 642 C C . ASP A 1 84 ? -14.448 -3.400 7.640 1.00 65.81 84 ASP A C 1
ATOM 644 O O . ASP A 1 84 ? -14.096 -2.973 6.536 1.00 65.81 84 ASP A O 1
ATOM 648 N N . VAL A 1 85 ? -13.534 -3.918 8.472 1.00 60.25 85 VAL A N 1
ATOM 649 C CA . VAL A 1 85 ? -12.080 -3.813 8.201 1.00 60.25 85 VAL A CA 1
ATOM 650 C C . VAL A 1 85 ? -11.607 -4.738 7.068 1.00 60.25 85 VAL A C 1
ATOM 652 O O . VAL A 1 85 ? -10.560 -4.498 6.464 1.00 60.25 85 VAL A O 1
ATOM 655 N N . ALA A 1 86 ? -12.414 -5.731 6.681 1.00 57.62 86 ALA A N 1
ATOM 656 C CA . ALA A 1 86 ? -12.131 -6.621 5.550 1.00 57.62 86 ALA A CA 1
ATOM 657 C C . ALA A 1 86 ? -12.061 -5.901 4.181 1.00 57.62 86 ALA A C 1
ATOM 659 O O . ALA A 1 86 ? -11.549 -6.474 3.219 1.00 57.62 86 ALA A O 1
ATOM 660 N N . GLY A 1 87 ? -12.548 -4.656 4.077 1.00 60.72 87 GLY A N 1
ATOM 661 C CA . GLY A 1 87 ? -12.515 -3.858 2.844 1.00 60.72 87 GLY A CA 1
ATOM 662 C C . GLY A 1 87 ? -11.187 -3.143 2.550 1.00 60.72 87 GLY A C 1
ATOM 663 O O . GLY A 1 87 ? -11.007 -2.627 1.445 1.00 60.72 87 GLY A O 1
ATOM 664 N N . TYR A 1 88 ? -10.241 -3.101 3.495 1.00 59.31 88 TYR A N 1
ATOM 665 C CA . TYR A 1 88 ? -8.989 -2.354 3.332 1.00 59.31 88 TYR A CA 1
ATOM 666 C C . TYR A 1 88 ? -7.870 -3.246 2.777 1.00 59.31 88 TYR A C 1
ATOM 668 O O . TYR A 1 88 ? -7.244 -4.016 3.499 1.00 59.31 88 TYR A O 1
ATOM 676 N N . ALA A 1 89 ? -7.566 -3.087 1.485 1.00 59.75 89 ALA A N 1
ATOM 677 C CA . ALA A 1 89 ? -6.650 -3.936 0.706 1.00 59.75 89 ALA A CA 1
ATOM 678 C C . ALA A 1 89 ? -5.190 -4.037 1.216 1.00 59.75 89 ALA A C 1
ATOM 680 O O . ALA A 1 89 ? -4.413 -4.826 0.682 1.00 59.75 89 ALA A O 1
ATOM 681 N N . PHE A 1 90 ? -4.802 -3.260 2.234 1.00 58.91 90 PHE A N 1
ATOM 682 C CA . PHE A 1 90 ? -3.436 -3.219 2.779 1.00 58.91 90 PHE A CA 1
ATOM 683 C C . PHE A 1 90 ? -3.372 -3.323 4.307 1.00 58.91 90 PHE A C 1
ATOM 685 O O . PHE A 1 90 ? -2.321 -3.072 4.898 1.00 58.91 90 PHE A O 1
ATOM 692 N N . VAL A 1 91 ? -4.484 -3.673 4.953 1.00 56.06 91 VAL A N 1
ATOM 693 C CA . VAL A 1 91 ? -4.569 -3.791 6.408 1.00 56.06 91 VAL A CA 1
ATOM 694 C C . VAL A 1 91 ? -4.873 -5.245 6.745 1.00 56.06 91 VAL A C 1
ATOM 696 O O . VAL A 1 91 ? -5.925 -5.757 6.388 1.00 56.06 91 VAL A O 1
ATOM 699 N N . ASP A 1 92 ? -3.938 -5.926 7.410 1.00 60.16 92 ASP A N 1
ATOM 700 C CA . ASP A 1 92 ? -4.174 -7.269 7.947 1.00 60.16 92 ASP A CA 1
ATOM 701 C C . ASP A 1 92 ? -4.898 -7.138 9.296 1.00 60.16 92 ASP A C 1
ATOM 703 O O . ASP A 1 92 ? -4.290 -6.629 10.247 1.00 60.16 92 ASP A O 1
ATOM 707 N N . PRO A 1 93 ? -6.157 -7.599 9.420 1.00 57.06 93 PRO A N 1
ATOM 708 C CA . PRO A 1 93 ? -6.904 -7.526 10.673 1.00 57.06 93 PRO A CA 1
ATOM 709 C C . PRO A 1 93 ? -6.196 -8.248 11.826 1.00 57.06 93 PRO A C 1
ATOM 711 O O . PRO A 1 93 ? -6.314 -7.832 12.974 1.00 57.06 93 PRO A O 1
ATOM 714 N N . ASN A 1 94 ? -5.395 -9.282 11.533 1.00 54.97 94 ASN A N 1
ATOM 715 C CA . ASN A 1 94 ? -4.653 -10.044 12.544 1.00 54.97 94 ASN A CA 1
ATOM 716 C C . ASN A 1 94 ? -3.430 -9.294 13.090 1.00 54.97 94 ASN A C 1
ATOM 718 O O . ASN A 1 94 ? -2.816 -9.734 14.062 1.00 54.97 94 ASN A O 1
ATOM 722 N N . LYS A 1 95 ? -3.046 -8.177 12.461 1.00 57.09 95 LYS A N 1
ATOM 723 C CA . LYS A 1 95 ? -1.969 -7.293 12.932 1.00 57.09 95 LYS A CA 1
ATOM 724 C C . LYS A 1 95 ? -2.493 -6.029 13.613 1.00 57.09 95 LYS A C 1
ATOM 726 O O . LYS A 1 95 ? -1.690 -5.173 13.984 1.00 57.09 95 LYS A O 1
ATOM 731 N N . LEU A 1 96 ? -3.809 -5.907 13.789 1.00 53.97 96 LEU A N 1
ATOM 732 C CA . LEU A 1 96 ? -4.433 -4.792 14.488 1.00 53.97 96 LEU A CA 1
ATOM 733 C C . LEU A 1 96 ? -4.701 -5.165 15.949 1.00 53.97 96 LEU A C 1
ATOM 735 O O . LEU A 1 96 ? -5.541 -6.010 16.243 1.00 53.97 96 LEU A O 1
ATOM 739 N N . THR A 1 97 ? -4.025 -4.489 16.875 1.00 52.19 97 THR A N 1
ATOM 740 C CA . THR A 1 97 ? -4.392 -4.512 18.297 1.00 52.19 97 THR A CA 1
ATOM 741 C C . THR A 1 97 ? -5.239 -3.285 18.595 1.00 52.19 97 THR A C 1
ATOM 743 O O . THR A 1 97 ? -4.792 -2.156 18.397 1.00 52.19 97 THR A O 1
ATOM 746 N N . VAL A 1 98 ? -6.458 -3.504 19.077 1.00 56.16 98 VAL A N 1
ATOM 747 C CA . VAL A 1 98 ? -7.439 -2.449 19.343 1.00 56.16 98 VAL A CA 1
ATOM 748 C C . VAL A 1 98 ? -7.560 -2.272 20.850 1.00 56.16 98 VAL A C 1
ATOM 750 O O . VAL A 1 98 ? -7.987 -3.183 21.550 1.00 56.16 98 VAL A O 1
ATOM 753 N N . ASP A 1 99 ? -7.186 -1.096 21.348 1.00 56.34 99 ASP A N 1
ATOM 754 C CA . ASP A 1 99 ? -7.299 -0.723 22.760 1.00 56.34 99 ASP A CA 1
ATOM 755 C C . ASP A 1 99 ? -8.114 0.573 22.853 1.00 56.34 99 ASP A C 1
ATOM 757 O O . ASP A 1 99 ? -7.592 1.679 22.724 1.00 56.34 99 ASP A O 1
ATOM 761 N N . ALA A 1 100 ? -9.432 0.442 23.013 1.00 54.09 100 ALA A N 1
ATOM 762 C CA . ALA A 1 100 ? -10.311 1.580 23.257 1.00 54.09 100 ALA A CA 1
ATOM 763 C C . ALA A 1 100 ? -10.277 1.907 24.756 1.00 54.09 100 ALA A C 1
ATOM 765 O O . ALA A 1 100 ? -11.016 1.305 25.539 1.00 54.09 100 ALA A O 1
ATOM 766 N N . LYS A 1 101 ? -9.395 2.824 25.171 1.00 49.22 101 LYS A N 1
ATOM 767 C CA . LYS A 1 101 ? -9.324 3.318 26.556 1.00 49.22 101 LYS A CA 1
ATOM 768 C C . LYS A 1 101 ? -10.109 4.608 26.738 1.00 49.22 101 LYS A C 1
ATOM 770 O O . LYS A 1 101 ? -9.977 5.542 25.952 1.00 49.22 101 LYS A O 1
ATOM 775 N N . ASP A 1 102 ? -10.876 4.664 27.823 1.00 43.06 102 ASP A N 1
ATOM 776 C CA . ASP A 1 102 ? -11.403 5.918 28.347 1.00 43.06 102 ASP A CA 1
ATOM 777 C C . ASP A 1 102 ? -10.235 6.757 28.884 1.00 43.06 102 ASP A C 1
ATOM 779 O O . ASP A 1 102 ? -9.368 6.246 29.601 1.00 43.06 102 ASP A O 1
ATOM 783 N N . SER A 1 103 ? -10.203 8.048 28.559 1.00 41.03 103 SER A N 1
ATOM 784 C CA . SER A 1 103 ? -9.359 8.978 29.303 1.00 41.03 103 SER A CA 1
ATOM 785 C C . SER A 1 103 ? -10.111 9.288 30.583 1.00 41.03 103 SER A C 1
ATOM 787 O O . SER A 1 103 ? -10.897 10.232 30.629 1.00 41.03 103 SER A O 1
ATOM 789 N N . THR A 1 104 ? -9.899 8.492 31.633 1.00 38.62 104 THR A N 1
ATOM 790 C CA . THR A 1 104 ? -10.346 8.886 32.967 1.00 38.62 104 THR A CA 1
ATOM 791 C C . THR A 1 104 ? -9.723 10.247 33.260 1.00 38.62 104 THR A C 1
ATOM 793 O O . THR A 1 104 ? -8.517 10.345 33.489 1.00 38.62 104 THR A O 1
ATOM 796 N N . ALA A 1 105 ? -10.541 11.301 33.233 1.00 46.31 105 ALA A N 1
ATOM 797 C CA . ALA A 1 105 ? -10.177 12.690 33.519 1.00 46.31 105 ALA A CA 1
ATOM 798 C C . ALA A 1 105 ? -9.756 12.915 34.992 1.00 46.31 105 ALA A C 1
ATOM 800 O O . ALA A 1 105 ? -9.927 13.998 35.547 1.00 46.31 105 ALA A O 1
ATOM 801 N N . SER A 1 106 ? -9.214 11.888 35.642 1.00 44.91 106 SER A N 1
ATOM 802 C CA . SER A 1 106 ? -8.850 11.835 37.053 1.00 44.91 106 SER A CA 1
ATOM 803 C C . SER A 1 106 ? -7.479 11.198 37.317 1.00 44.91 106 SER A C 1
ATOM 805 O O . SER A 1 106 ? -7.128 11.027 38.481 1.00 44.91 106 SER A O 1
ATOM 807 N N . ASP A 1 107 ? -6.658 10.937 36.291 1.00 42.31 107 ASP A N 1
ATOM 808 C CA . ASP A 1 107 ? -5.215 10.730 36.474 1.00 42.31 107 ASP A CA 1
ATOM 809 C C . ASP A 1 107 ? -4.447 11.902 35.855 1.00 42.31 107 ASP A C 1
ATOM 811 O O . ASP A 1 107 ? -4.450 12.117 34.642 1.00 42.31 107 ASP A O 1
ATOM 815 N N . ARG A 1 108 ? -3.785 12.694 36.703 1.00 48.25 108 ARG A N 1
ATOM 816 C CA . ARG A 1 108 ? -2.830 13.720 36.275 1.00 48.25 108 ARG A CA 1
ATOM 817 C C . ARG A 1 108 ? -1.509 13.040 35.906 1.00 48.25 108 ARG A C 1
ATOM 819 O O . ARG A 1 108 ? -0.475 13.329 36.497 1.00 48.25 108 ARG A O 1
ATOM 826 N N . SER A 1 109 ? -1.563 12.175 34.902 1.00 58.66 109 SER A N 1
ATOM 827 C CA . SER A 1 109 ? -0.414 11.598 34.213 1.00 58.66 109 SER A CA 1
ATOM 828 C C . SER A 1 109 ? -0.591 11.862 32.716 1.00 58.66 109 SER A C 1
ATOM 830 O O . SER A 1 109 ? -1.698 11.709 32.196 1.00 58.66 109 SER A O 1
ATOM 832 N N . PRO A 1 110 ? 0.451 12.323 32.000 1.00 59.28 110 PRO A N 1
ATOM 833 C CA . PRO A 1 110 ? 0.332 12.612 30.576 1.00 59.28 110 PRO A CA 1
ATOM 834 C C . PRO A 1 110 ? -0.079 11.341 29.813 1.00 59.28 110 PRO A C 1
ATOM 836 O O . PRO A 1 110 ? 0.455 10.269 30.114 1.00 59.28 110 PRO A O 1
ATOM 839 N N . PRO A 1 111 ? -1.005 11.433 28.837 1.00 48.47 111 PRO A N 1
ATOM 840 C CA . PRO A 1 111 ? -1.476 10.278 28.081 1.00 48.47 111 PRO A CA 1
ATOM 841 C C . PRO A 1 111 ? -0.289 9.624 27.370 1.00 48.47 111 PRO A C 1
ATOM 843 O O . PRO A 1 111 ? 0.304 10.191 26.454 1.00 48.47 111 PRO A O 1
ATOM 846 N N . GLY A 1 112 ? 0.098 8.443 27.847 1.00 61.25 112 GLY A N 1
ATOM 847 C CA . GLY A 1 112 ? 1.246 7.697 27.352 1.00 61.25 112 GLY A CA 1
ATOM 848 C C . GLY A 1 112 ? 0.811 6.335 26.837 1.00 61.25 112 GLY A C 1
ATOM 849 O O . GLY A 1 112 ? 0.421 5.467 27.613 1.00 61.25 112 GLY A O 1
ATOM 850 N N . PHE A 1 113 ? 0.911 6.135 25.527 1.00 52.78 113 PHE A N 1
ATOM 851 C CA . PHE A 1 113 ? 0.756 4.830 24.894 1.00 52.78 113 PHE A CA 1
ATOM 852 C C . PHE A 1 113 ? 2.065 4.041 25.057 1.00 52.78 113 PHE A C 1
ATOM 854 O O . PHE A 1 113 ? 3.117 4.482 24.592 1.00 52.78 113 PHE A O 1
ATOM 861 N N . ARG A 1 114 ? 2.032 2.896 25.753 1.00 66.00 114 ARG A N 1
ATOM 862 C CA . ARG A 1 114 ? 3.192 2.000 25.913 1.00 66.00 114 ARG A CA 1
ATOM 863 C C . ARG A 1 114 ? 2.876 0.629 25.334 1.00 66.00 114 ARG A C 1
ATOM 865 O O . ARG A 1 114 ? 1.982 -0.052 25.821 1.00 66.00 114 ARG A O 1
ATOM 872 N N . LEU A 1 115 ? 3.674 0.220 24.355 1.00 46.06 115 LEU A N 1
ATOM 873 C CA . LEU A 1 115 ? 3.751 -1.157 23.885 1.00 46.06 115 LEU A CA 1
ATOM 874 C C . LEU A 1 115 ? 5.058 -1.753 24.405 1.00 46.06 115 LEU A C 1
ATOM 876 O O . LEU A 1 115 ? 6.133 -1.223 24.129 1.00 46.06 115 LEU A O 1
ATOM 880 N N . THR A 1 116 ? 4.972 -2.838 25.168 1.00 68.88 116 THR A N 1
ATOM 881 C CA . THR A 1 116 ? 6.133 -3.666 25.512 1.00 68.88 116 THR A CA 1
ATOM 882 C C . THR A 1 116 ? 6.061 -4.977 24.731 1.00 68.88 116 THR A C 1
ATOM 884 O O . THR A 1 116 ? 4.973 -5.550 24.653 1.00 68.88 116 THR A O 1
ATOM 887 N N . PRO A 1 117 ? 7.179 -5.471 24.169 1.00 59.38 117 PRO A N 1
ATOM 888 C CA . PRO A 1 117 ? 7.207 -6.767 23.496 1.00 59.38 117 PRO A CA 1
ATOM 889 C C . PRO A 1 117 ? 6.926 -7.916 24.475 1.00 59.38 117 PRO A C 1
ATOM 891 O O . PRO A 1 117 ? 7.360 -7.867 25.626 1.00 59.38 117 PRO A O 1
ATOM 894 N N . VAL A 1 118 ? 6.229 -8.949 24.003 1.00 67.31 118 VAL A N 1
ATOM 895 C CA . VAL A 1 118 ? 6.113 -10.255 24.676 1.00 67.31 118 VAL A CA 1
ATOM 896 C C . VAL A 1 118 ? 7.267 -11.142 24.176 1.00 67.31 118 VAL A C 1
ATOM 898 O O . VAL A 1 118 ? 7.627 -11.000 23.004 1.00 67.31 118 VAL A O 1
ATOM 901 N N . PRO A 1 119 ? 7.882 -11.975 25.041 1.00 62.72 119 PRO A N 1
ATOM 902 C CA . PRO A 1 119 ? 8.987 -12.869 24.677 1.00 62.72 119 PRO A CA 1
ATOM 903 C C . PRO A 1 119 ? 8.655 -13.860 23.558 1.00 62.72 119 PRO A C 1
ATOM 905 O O . PRO A 1 119 ? 7.482 -14.291 23.469 1.00 62.72 119 PRO A O 1
#

Mean predicted aligned error: 16.23 Å

Secondary structure (DSSP, 8-state):
------PPP-TTGGGG-HHHHHHHHHHHHHHHHHHHHHHHHHHHHHHHHHHHHHHHHHHHHHHHTT-SSHHHHHHHHHHHHHHHGGG-TT--GGG---------TT--S----------